Protein AF-A0A1Z9LSR7-F1 (afdb_monomer_lite)

Foldseek 3Di:
DFEQEAPDEDPVRPVFDKDKAFLVQEDEQDDLVVLVVVCVVLVVLVLCVVPNHHYFWEWEWQPAPVNLVVCVVVVGPQDDPSGGPTGIYTLGDSNNSSSCVVVPHGIYIHGYDRDPVVSVVSCVRRDDDSVRRDD

pLDDT: mean 92.66, std 5.63, range [73.25, 98.75]

Structure (mmCIF, N/CA/C/O backbone):
data_AF-A0A1Z9LSR7-F1
#
_entry.id   AF-A0A1Z9LSR7-F1
#
loop_
_atom_site.group_PDB
_atom_site.id
_atom_site.type_symbol
_atom_site.label_atom_id
_atom_site.label_alt_id
_atom_site.label_comp_id
_atom_site.label_asym_id
_atom_site.label_entity_id
_atom_site.label_seq_id
_atom_site.pdbx_PDB_ins_code
_atom_site.Cartn_x
_atom_site.Cartn_y
_atom_site.Cartn_z
_atom_site.occupancy
_atom_site.B_iso_or_equiv
_atom_site.auth_seq_id
_atom_site.auth_comp_id
_atom_site.auth_asym_id
_atom_site.auth_atom_id
_atom_site.pdbx_PDB_model_nu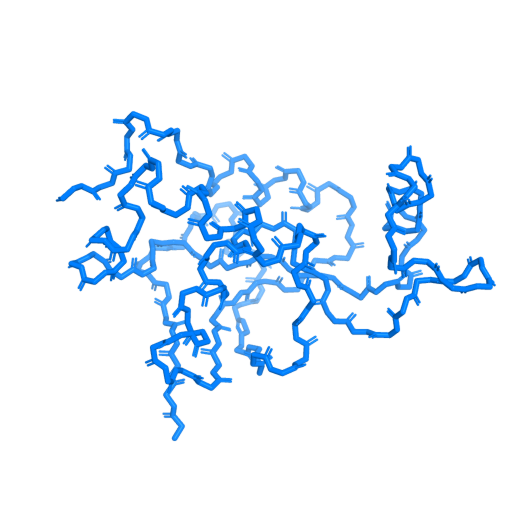m
ATOM 1 N N . MET A 1 1 ? -3.250 -20.072 -2.463 1.00 85.06 1 MET A N 1
ATOM 2 C CA . MET A 1 1 ? -2.874 -18.748 -1.922 1.00 85.06 1 MET A CA 1
ATOM 3 C C . MET A 1 1 ? -1.914 -18.086 -2.899 1.00 85.06 1 MET A C 1
ATOM 5 O O . MET A 1 1 ? -0.895 -18.687 -3.210 1.00 85.06 1 MET A O 1
ATOM 9 N N . LYS A 1 2 ? -2.254 -16.904 -3.426 1.00 96.81 2 LYS A N 1
ATOM 10 C CA . LYS A 1 2 ? -1.406 -16.142 -4.361 1.00 96.81 2 LYS A CA 1
ATOM 11 C C . LYS A 1 2 ? -0.949 -14.860 -3.661 1.00 96.81 2 LYS A C 1
ATOM 13 O O . LYS A 1 2 ? -1.801 -14.085 -3.221 1.00 96.81 2 LYS A O 1
ATOM 18 N N . ILE A 1 3 ? 0.361 -14.670 -3.511 1.00 97.88 3 ILE A N 1
ATOM 19 C CA . ILE A 1 3 ? 0.960 -13.570 -2.737 1.00 97.88 3 ILE A CA 1
ATOM 20 C C . ILE A 1 3 ? 1.722 -12.648 -3.689 1.00 97.88 3 ILE A C 1
ATOM 22 O O . ILE A 1 3 ? 2.477 -13.128 -4.534 1.00 97.88 3 ILE A O 1
ATOM 26 N N . LEU A 1 4 ? 1.514 -11.336 -3.574 1.00 98.12 4 LEU A N 1
ATOM 27 C CA . LEU A 1 4 ? 2.325 -10.343 -4.273 1.00 98.12 4 LEU A CA 1
ATOM 28 C C . LEU A 1 4 ? 3.542 -9.999 -3.405 1.00 98.12 4 LEU A C 1
ATOM 30 O O . LEU A 1 4 ? 3.396 -9.363 -2.362 1.00 98.12 4 LEU A O 1
ATOM 34 N N . ILE A 1 5 ? 4.720 -10.442 -3.843 1.00 98.06 5 ILE A N 1
ATOM 35 C CA . ILE A 1 5 ? 6.008 -10.320 -3.140 1.00 98.06 5 ILE A CA 1
ATOM 36 C C . ILE A 1 5 ? 6.786 -9.124 -3.697 1.00 98.06 5 ILE A C 1
ATOM 38 O O . ILE A 1 5 ? 6.677 -8.822 -4.889 1.00 98.06 5 ILE A O 1
ATOM 42 N N . ALA A 1 6 ? 7.517 -8.414 -2.836 1.00 97.38 6 ALA A N 1
ATOM 43 C CA . ALA A 1 6 ? 8.380 -7.319 -3.264 1.00 97.38 6 ALA A CA 1
ATOM 44 C C . ALA A 1 6 ? 9.701 -7.837 -3.852 1.00 97.38 6 ALA A C 1
ATOM 46 O O . ALA A 1 6 ? 10.284 -8.790 -3.350 1.00 97.38 6 ALA A O 1
ATOM 47 N N . ASN A 1 7 ? 10.225 -7.162 -4.871 1.00 96.81 7 ASN A N 1
ATOM 48 C CA . ASN A 1 7 ? 11.519 -7.517 -5.459 1.00 96.81 7 ASN A CA 1
ATOM 49 C C . ASN A 1 7 ? 12.708 -6.924 -4.689 1.00 96.81 7 ASN A C 1
ATOM 51 O O . ASN A 1 7 ? 13.813 -7.456 -4.752 1.00 96.81 7 ASN A O 1
ATOM 55 N N . GLU A 1 8 ? 12.508 -5.799 -4.001 1.00 96.06 8 GLU A N 1
ATOM 56 C CA . GLU A 1 8 ? 13.553 -5.062 -3.296 1.00 96.06 8 GLU A CA 1
ATOM 57 C C . GLU A 1 8 ? 13.098 -4.635 -1.895 1.00 96.06 8 GLU A C 1
ATOM 59 O O . GLU A 1 8 ? 11.966 -4.192 -1.687 1.00 96.06 8 GLU A O 1
ATOM 64 N N . TYR A 1 9 ? 14.033 -4.677 -0.944 1.00 96.31 9 TYR A N 1
ATOM 65 C CA . TYR A 1 9 ? 13.827 -4.281 0.451 1.00 96.31 9 TYR A CA 1
ATOM 66 C C . TYR A 1 9 ? 14.914 -3.269 0.841 1.00 96.31 9 TYR A C 1
ATOM 68 O O . TYR A 1 9 ? 16.054 -3.675 1.085 1.00 96.31 9 TYR A O 1
ATOM 76 N N . PRO A 1 10 ? 14.603 -1.957 0.873 1.00 94.00 10 PRO A N 1
ATOM 77 C CA . PRO A 1 10 ? 15.588 -0.929 1.197 1.00 94.00 10 PRO A CA 1
ATOM 78 C C . PRO A 1 10 ? 16.262 -1.191 2.549 1.00 94.00 10 PRO A C 1
ATOM 80 O O . PRO A 1 10 ? 15.575 -1.490 3.525 1.00 94.00 10 PRO A O 1
ATOM 83 N N . ASP A 1 11 ? 17.587 -1.031 2.631 1.00 93.12 11 ASP A N 1
ATOM 84 C CA . ASP A 1 11 ? 18.371 -1.388 3.828 1.00 93.12 11 ASP A CA 1
ATOM 85 C C . ASP A 1 11 ? 17.861 -0.721 5.110 1.00 93.12 11 ASP A C 1
ATOM 87 O O . ASP A 1 11 ? 17.724 -1.370 6.144 1.00 93.12 11 ASP A O 1
ATOM 91 N N . LEU A 1 12 ? 17.487 0.557 5.025 1.00 92.19 12 LEU A N 1
ATOM 92 C CA . LEU A 1 12 ? 16.946 1.325 6.152 1.00 92.19 12 LEU A CA 1
ATOM 93 C C . LEU A 1 12 ? 15.590 0.803 6.652 1.00 92.19 12 LEU A C 1
ATOM 95 O O . LEU A 1 12 ? 15.198 1.089 7.781 1.00 92.19 12 LEU A O 1
ATOM 99 N N . LEU A 1 13 ? 14.882 0.024 5.830 1.00 93.25 13 LEU A N 1
ATOM 100 C CA . LEU A 1 13 ? 13.610 -0.603 6.179 1.00 93.25 13 LEU A CA 1
ATOM 101 C C . LEU A 1 13 ? 13.774 -2.047 6.671 1.00 93.25 13 LEU A C 1
ATOM 103 O O . LEU A 1 13 ? 12.803 -2.624 7.149 1.00 93.25 13 LEU A O 1
ATOM 107 N N . LYS A 1 14 ? 14.983 -2.627 6.644 1.00 90.38 14 LYS A N 1
ATOM 108 C CA . LYS A 1 14 ? 15.233 -3.992 7.152 1.00 90.38 14 LYS A CA 1
ATOM 109 C C . LYS A 1 14 ? 15.002 -4.140 8.657 1.00 90.38 14 LYS A C 1
ATOM 111 O O . LYS A 1 14 ? 14.880 -5.257 9.146 1.00 90.38 14 LYS A O 1
ATOM 116 N N . LYS A 1 15 ? 14.919 -3.026 9.390 1.00 91.25 15 LYS A N 1
ATOM 117 C CA . LYS A 1 15 ? 14.522 -3.021 10.804 1.00 91.25 15 LYS A CA 1
ATOM 118 C C . LYS A 1 15 ? 13.048 -3.385 11.022 1.00 91.25 15 LYS A C 1
ATOM 120 O O . LYS A 1 15 ? 12.683 -3.756 12.132 1.00 91.25 15 LYS A O 1
ATOM 125 N N . TYR A 1 16 ? 12.204 -3.253 9.996 1.00 92.69 16 TYR A N 1
ATOM 126 C CA . TYR A 1 16 ? 10.814 -3.692 10.050 1.00 92.69 16 TYR A CA 1
ATOM 127 C C . TYR A 1 16 ? 10.722 -5.145 9.603 1.00 92.69 16 TYR A C 1
ATOM 129 O O . TYR A 1 16 ? 11.340 -5.554 8.617 1.00 92.69 16 TYR A O 1
ATOM 137 N N . LYS A 1 17 ? 9.897 -5.918 10.303 1.00 94.81 17 LYS A N 1
ATOM 138 C CA . LYS A 1 17 ? 9.552 -7.268 9.875 1.00 94.81 17 LYS A CA 1
ATOM 139 C C . LYS A 1 17 ? 8.716 -7.188 8.594 1.00 94.81 17 LYS A C 1
ATOM 141 O O . LYS A 1 17 ? 7.754 -6.426 8.532 1.00 94.81 17 LYS A O 1
ATOM 146 N N . VAL A 1 18 ? 9.092 -7.970 7.582 1.00 97.25 18 VAL A N 1
ATOM 147 C CA . VAL A 1 18 ? 8.254 -8.176 6.394 1.00 97.25 18 VAL A CA 1
ATOM 148 C C . VAL A 1 18 ? 7.144 -9.150 6.767 1.00 97.25 18 VAL A C 1
ATOM 150 O O . VAL A 1 18 ? 7.407 -10.236 7.284 1.00 97.25 18 VAL A O 1
ATOM 153 N N . GLU A 1 19 ? 5.907 -8.751 6.506 1.00 97.88 19 GLU A N 1
ATOM 154 C CA . GLU A 1 19 ? 4.708 -9.530 6.798 1.00 97.88 19 GLU A CA 1
ATOM 155 C C . GLU A 1 19 ? 3.836 -9.660 5.548 1.00 97.88 19 GLU A C 1
ATOM 157 O O . GLU A 1 19 ? 3.928 -8.855 4.617 1.00 97.88 19 GLU A O 1
ATOM 162 N N . GLN A 1 20 ? 2.990 -10.689 5.522 1.00 98.19 20 GLN A N 1
ATOM 163 C CA . GLN A 1 20 ? 2.028 -10.928 4.451 1.00 98.19 20 GLN A CA 1
ATOM 164 C C . GLN A 1 20 ? 0.640 -10.557 4.957 1.00 98.19 20 GLN A C 1
ATOM 166 O O . GLN A 1 20 ? 0.128 -11.181 5.883 1.00 98.19 20 GLN A O 1
ATOM 171 N N . PHE A 1 21 ? 0.032 -9.552 4.339 1.00 98.31 21 PHE A N 1
ATOM 172 C CA . PHE A 1 21 ? -1.298 -9.076 4.707 1.00 98.31 21 PHE A CA 1
ATOM 173 C C . PHE A 1 21 ? -2.337 -9.635 3.747 1.00 98.31 21 PHE A C 1
ATOM 175 O O . PHE A 1 21 ? -2.140 -9.568 2.529 1.00 98.31 21 PHE A O 1
ATOM 182 N N . ALA A 1 22 ? -3.443 -10.157 4.280 1.00 98.06 22 ALA A N 1
ATOM 183 C CA . ALA A 1 22 ? -4.598 -10.518 3.470 1.00 98.06 22 ALA A CA 1
ATOM 184 C C . ALA A 1 22 ? -5.172 -9.254 2.822 1.00 98.06 22 ALA A C 1
ATOM 186 O O . ALA A 1 22 ? -5.331 -8.222 3.473 1.00 98.06 22 ALA A O 1
ATOM 187 N N . LEU A 1 23 ? -5.470 -9.312 1.523 1.00 97.75 23 LEU A N 1
ATOM 188 C CA . LEU A 1 23 ? -5.963 -8.140 0.796 1.00 97.75 23 LEU A CA 1
ATOM 189 C C . LEU A 1 23 ? -7.330 -7.663 1.298 1.00 97.75 23 LEU A C 1
ATOM 191 O O . LEU A 1 23 ? -7.633 -6.481 1.124 1.00 97.75 23 LEU A O 1
ATOM 195 N N . ASP A 1 24 ? -8.119 -8.544 1.909 1.00 96.25 24 ASP A N 1
ATOM 196 C CA . ASP A 1 24 ? -9.446 -8.234 2.453 1.00 96.25 24 ASP A CA 1
ATOM 197 C C . ASP A 1 24 ? -9.370 -7.401 3.743 1.00 96.25 24 ASP A C 1
ATOM 199 O O . ASP A 1 24 ? -10.261 -6.596 4.003 1.00 96.25 24 ASP A O 1
ATOM 203 N N . ASP A 1 25 ? -8.261 -7.490 4.484 1.00 96.31 25 ASP A N 1
ATOM 204 C CA . ASP A 1 25 ? -8.034 -6.704 5.707 1.00 96.31 25 ASP A CA 1
ATOM 205 C C . ASP A 1 25 ? -7.518 -5.285 5.412 1.00 96.31 25 ASP A C 1
ATOM 207 O O . ASP A 1 25 ? -7.495 -4.411 6.288 1.00 96.31 25 ASP A O 1
ATOM 211 N N . LEU A 1 26 ? -7.066 -5.040 4.176 1.00 97.31 26 LEU A N 1
ATOM 212 C CA . LEU A 1 26 ? -6.447 -3.780 3.780 1.00 97.31 26 LEU A CA 1
ATOM 213 C C . LEU A 1 26 ? -7.482 -2.725 3.385 1.00 97.31 26 LEU A C 1
ATOM 215 O O . LEU A 1 26 ? -8.364 -2.942 2.558 1.00 97.31 26 LEU A O 1
ATOM 219 N N . ILE A 1 27 ? -7.293 -1.501 3.858 1.00 95.12 27 ILE A N 1
ATOM 220 C CA . ILE A 1 27 ? -8.103 -0.348 3.477 1.00 95.12 27 ILE A CA 1
ATOM 221 C C . ILE A 1 27 ? -7.229 0.627 2.694 1.00 95.12 27 ILE A C 1
ATOM 223 O O . ILE A 1 27 ? -6.324 1.276 3.233 1.00 95.12 27 ILE A O 1
ATOM 227 N N . CYS A 1 28 ? -7.515 0.752 1.395 1.00 95.19 28 CYS A N 1
ATOM 228 C CA . CYS A 1 28 ? -6.935 1.814 0.584 1.00 95.19 28 CYS A CA 1
ATOM 229 C C . CYS A 1 28 ? -7.518 3.162 1.013 1.00 95.19 28 CYS A C 1
ATOM 231 O O . CYS A 1 28 ? -8.725 3.325 1.175 1.00 95.19 28 CYS A O 1
ATOM 233 N N . ILE A 1 29 ? -6.641 4.145 1.208 1.00 92.62 29 ILE A N 1
ATOM 234 C CA . ILE A 1 29 ? -7.060 5.475 1.659 1.00 92.62 29 ILE A CA 1
ATOM 235 C C . ILE A 1 29 ? -7.772 6.248 0.536 1.00 92.62 29 ILE A C 1
ATOM 237 O O . ILE A 1 29 ? -8.825 6.828 0.814 1.00 92.62 29 ILE A O 1
ATOM 241 N N . PRO A 1 30 ? -7.233 6.311 -0.701 1.00 92.81 30 PRO A N 1
ATOM 242 C CA . PRO A 1 30 ? -7.944 6.897 -1.833 1.00 92.81 30 PRO A CA 1
ATOM 243 C C . PRO A 1 30 ? -9.081 5.981 -2.315 1.00 92.81 30 PRO A C 1
ATOM 245 O O . PRO A 1 30 ? -8.958 4.766 -2.170 1.00 92.81 30 PRO A O 1
ATOM 248 N N . PRO A 1 31 ? -10.135 6.541 -2.934 1.00 92.44 31 PRO A N 1
ATOM 249 C CA . PRO A 1 31 ? -11.189 5.747 -3.558 1.00 92.44 31 PRO A CA 1
ATOM 250 C C . PRO A 1 31 ? -10.674 5.004 -4.799 1.00 92.44 31 PRO A C 1
ATOM 252 O O . PRO A 1 31 ? -9.738 5.463 -5.465 1.00 92.44 31 PRO A O 1
ATOM 255 N N . ASP A 1 32 ? -11.323 3.890 -5.131 1.00 93.56 32 ASP A N 1
ATOM 256 C CA . ASP A 1 32 ? -10.923 3.008 -6.234 1.00 93.56 32 ASP A CA 1
ATOM 257 C C . ASP A 1 32 ? -10.934 3.716 -7.592 1.00 93.56 32 ASP A C 1
ATOM 259 O O . ASP A 1 32 ? -9.974 3.582 -8.344 1.00 93.56 32 ASP A O 1
ATOM 263 N N . GLU A 1 33 ? -11.925 4.570 -7.865 1.00 95.25 33 GLU A N 1
ATOM 264 C CA . GLU A 1 33 ? -11.980 5.380 -9.095 1.00 95.25 33 GLU A CA 1
ATOM 265 C C . GLU A 1 33 ? -10.732 6.261 -9.265 1.00 95.25 33 GLU A C 1
ATOM 267 O O . GLU A 1 33 ? -10.173 6.406 -10.357 1.00 95.25 33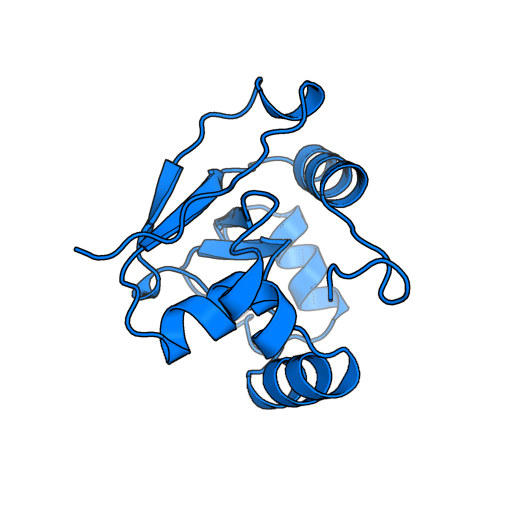 GLU A O 1
ATOM 272 N N . TRP A 1 34 ? -10.246 6.842 -8.161 1.00 95.38 34 TRP A N 1
ATOM 273 C CA . TRP A 1 34 ? -9.023 7.637 -8.183 1.00 95.38 34 TRP A CA 1
ATOM 274 C C . TRP A 1 34 ? -7.802 6.751 -8.428 1.00 95.38 34 TRP A C 1
ATOM 276 O O . TRP A 1 34 ? -6.895 7.145 -9.162 1.00 95.38 34 TRP A O 1
ATOM 286 N N . LEU A 1 35 ? -7.758 5.559 -7.829 1.00 96.38 35 LEU A N 1
ATOM 287 C CA . LEU A 1 35 ? -6.667 4.611 -8.043 1.00 96.38 35 LEU A CA 1
ATOM 288 C C . LEU A 1 35 ? -6.623 4.165 -9.500 1.00 96.38 35 LEU A C 1
ATOM 290 O O . LEU A 1 35 ? -5.571 4.307 -10.116 1.00 96.38 35 LEU A O 1
ATOM 294 N N . GLU A 1 36 ? -7.748 3.738 -10.063 1.00 96.44 36 GLU A N 1
ATOM 295 C CA . GLU A 1 36 ? -7.877 3.318 -11.456 1.00 96.44 36 GLU A CA 1
ATOM 296 C C . GLU A 1 36 ? -7.421 4.416 -12.426 1.00 96.44 36 GLU A C 1
ATOM 298 O O . GLU A 1 36 ? -6.558 4.186 -13.278 1.00 96.44 36 GLU A O 1
ATOM 303 N N . LYS A 1 37 ? -7.916 5.650 -12.252 1.00 97.06 37 LYS A N 1
ATOM 304 C CA . LYS A 1 37 ? -7.508 6.787 -13.089 1.00 97.06 37 LYS A CA 1
ATOM 305 C C . LYS A 1 37 ? -5.993 6.988 -13.063 1.00 97.06 37 LYS A C 1
ATOM 307 O O . LYS A 1 37 ? -5.366 7.141 -14.110 1.00 97.06 37 LYS A O 1
ATOM 312 N N . ARG A 1 38 ? -5.385 6.959 -11.872 1.00 94.88 38 ARG A N 1
ATOM 313 C CA . ARG A 1 38 ? -3.933 7.142 -11.713 1.00 94.88 38 ARG A CA 1
ATOM 314 C C . ARG A 1 38 ? -3.138 5.925 -12.182 1.00 94.88 38 ARG A C 1
ATOM 316 O O . ARG A 1 38 ? -1.981 6.087 -12.545 1.00 94.88 38 ARG A O 1
ATOM 323 N N . MET A 1 39 ? -3.703 4.722 -12.147 1.00 95.06 39 MET A N 1
ATOM 324 C CA . MET A 1 39 ? -3.067 3.523 -12.695 1.00 95.06 39 MET A CA 1
ATOM 325 C C . MET A 1 39 ? -2.870 3.670 -14.205 1.00 95.06 39 MET A C 1
ATOM 327 O O . MET A 1 39 ? -1.752 3.484 -14.685 1.00 95.06 39 MET A O 1
ATOM 331 N N . LYS A 1 40 ? -3.925 4.099 -14.912 1.00 94.31 40 LYS A N 1
ATOM 332 C CA . LYS A 1 40 ? -3.914 4.347 -16.360 1.00 94.31 40 LYS A CA 1
ATOM 333 C C . LYS A 1 40 ? -3.013 5.523 -16.740 1.00 94.31 40 LYS A C 1
ATOM 335 O O . LYS A 1 40 ? -2.177 5.384 -17.622 1.00 94.31 40 LYS A O 1
ATOM 340 N N . GLU A 1 41 ? -3.128 6.650 -16.030 1.00 94.81 41 GLU A N 1
ATOM 341 C CA . GLU A 1 41 ? -2.381 7.889 -16.324 1.00 94.81 41 GLU A CA 1
ATOM 342 C C . GLU A 1 41 ? -0.855 7.691 -16.362 1.00 94.81 41 GLU A C 1
ATOM 344 O O . GLU A 1 41 ? -0.179 8.329 -17.163 1.00 94.81 41 GLU A O 1
ATOM 349 N N . PHE A 1 42 ? -0.305 6.800 -15.527 1.00 93.75 42 PHE A N 1
ATOM 350 C CA . PHE A 1 42 ? 1.146 6.571 -15.442 1.00 93.75 42 PHE A CA 1
ATOM 351 C C . PHE A 1 42 ? 1.596 5.165 -15.851 1.00 93.75 42 PHE A C 1
ATOM 353 O O . PHE A 1 42 ? 2.735 4.799 -15.571 1.00 93.75 42 PHE A O 1
ATOM 360 N N . GLY A 1 43 ? 0.727 4.362 -16.474 1.00 92.44 43 GLY A N 1
ATOM 361 C CA . GLY A 1 43 ? 1.094 3.023 -16.954 1.00 92.44 43 GLY A CA 1
ATOM 362 C C . GLY A 1 43 ? 1.509 2.048 -15.844 1.00 92.44 43 GLY A C 1
ATOM 363 O O . GLY A 1 43 ? 2.365 1.189 -16.050 1.00 92.44 43 GLY A O 1
ATOM 364 N N . TYR A 1 44 ? 0.927 2.170 -14.647 1.00 93.75 44 TYR A N 1
ATOM 365 C CA . TYR A 1 44 ? 1.262 1.279 -13.529 1.00 93.75 44 TYR A CA 1
ATOM 366 C C . TYR A 1 44 ? 0.875 -0.176 -13.801 1.00 93.75 44 TYR A C 1
ATOM 368 O O . TYR A 1 44 ? 1.527 -1.076 -13.283 1.00 93.75 44 TYR A O 1
ATOM 376 N N . GLU A 1 45 ? -0.179 -0.418 -14.583 1.00 93.12 45 GLU A N 1
ATOM 377 C CA . GLU A 1 45 ? -0.599 -1.782 -14.915 1.00 93.12 45 GLU A CA 1
ATOM 378 C C . GLU A 1 45 ? 0.487 -2.539 -15.674 1.00 93.12 45 GLU A C 1
ATOM 380 O O . GLU A 1 45 ? 0.827 -3.655 -15.287 1.00 93.12 45 GLU A O 1
ATOM 385 N N . ASP A 1 46 ? 1.054 -1.921 -16.710 1.00 93.69 46 ASP A N 1
ATOM 386 C CA . ASP A 1 46 ? 2.130 -2.515 -17.505 1.00 93.69 46 ASP A CA 1
ATOM 387 C C . ASP A 1 46 ? 3.394 -2.678 -16.664 1.00 93.69 46 ASP A C 1
ATOM 389 O O . ASP A 1 46 ? 4.027 -3.736 -16.687 1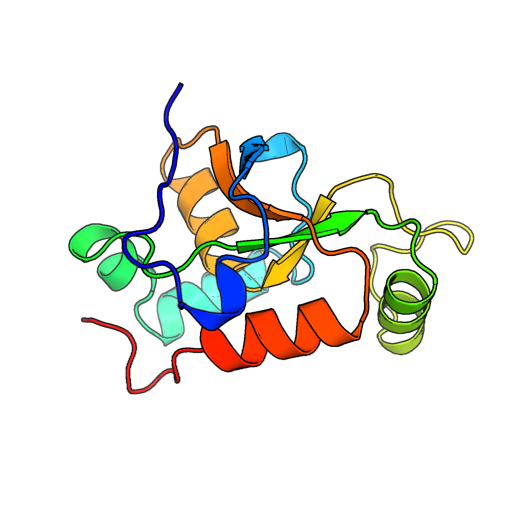.00 93.69 46 ASP A O 1
ATOM 393 N N . SER A 1 47 ? 3.694 -1.674 -15.833 1.00 94.69 47 SER A N 1
ATOM 394 C CA . SER A 1 47 ? 4.799 -1.733 -14.880 1.00 94.69 47 SER A CA 1
ATOM 395 C C . SER A 1 47 ? 4.682 -2.945 -13.956 1.00 94.69 47 SER A C 1
ATOM 397 O O . SER A 1 47 ? 5.612 -3.740 -13.867 1.00 94.69 47 SER A O 1
ATOM 399 N N . PHE A 1 48 ? 3.530 -3.151 -13.313 1.00 95.81 48 PHE A N 1
ATOM 400 C CA . PHE A 1 48 ? 3.339 -4.280 -12.404 1.00 95.81 48 PHE A CA 1
ATOM 401 C C . PHE A 1 48 ? 3.271 -5.625 -13.130 1.00 95.81 48 PHE A C 1
ATOM 403 O O . PHE A 1 48 ? 3.796 -6.607 -12.613 1.00 95.81 48 PHE A O 1
ATOM 410 N N . LYS A 1 49 ? 2.686 -5.691 -14.333 1.00 94.88 49 LYS A N 1
ATOM 411 C CA . LYS A 1 49 ? 2.673 -6.924 -15.140 1.00 94.88 49 LYS A CA 1
ATOM 412 C C . LYS A 1 49 ? 4.085 -7.375 -15.518 1.00 94.88 49 LYS A C 1
ATOM 414 O O . LYS A 1 49 ? 4.364 -8.568 -15.483 1.00 94.88 49 LYS A O 1
ATOM 419 N N . LYS A 1 50 ? 4.960 -6.434 -15.881 1.00 95.25 50 LYS A N 1
ATOM 420 C CA . LYS A 1 50 ? 6.310 -6.722 -16.384 1.00 95.25 50 LYS A CA 1
ATOM 421 C C . LYS A 1 50 ? 7.357 -6.823 -15.279 1.00 95.25 50 LYS A C 1
ATOM 423 O O . LYS A 1 50 ? 8.220 -7.692 -15.330 1.00 95.25 50 LYS A O 1
ATOM 428 N N . HIS A 1 51 ? 7.282 -5.931 -14.296 1.00 94.75 51 HIS A N 1
ATOM 429 C CA . HIS A 1 51 ? 8.302 -5.759 -13.260 1.00 94.75 51 HIS A CA 1
ATOM 430 C C . HIS A 1 51 ? 7.827 -6.180 -11.871 1.00 94.75 51 HIS A C 1
ATOM 432 O O . HIS A 1 51 ? 8.629 -6.196 -10.945 1.00 94.75 51 HIS A O 1
ATOM 438 N N . GLY A 1 52 ? 6.551 -6.519 -11.686 1.00 94.88 52 GLY A N 1
ATOM 439 C CA . GLY A 1 52 ? 6.011 -6.887 -10.380 1.00 94.88 52 GLY A CA 1
ATOM 440 C C . GLY A 1 52 ? 6.004 -5.731 -9.376 1.00 94.88 52 GLY A C 1
ATOM 441 O O . GLY A 1 52 ? 6.000 -4.546 -9.723 1.00 94.88 52 GLY A O 1
ATOM 442 N N . MET A 1 53 ? 5.976 -6.076 -8.090 1.00 95.81 53 MET A N 1
ATOM 443 C CA . MET A 1 53 ? 6.020 -5.105 -7.003 1.00 95.81 53 MET A CA 1
ATOM 444 C C . MET A 1 53 ? 7.472 -4.801 -6.631 1.00 95.81 53 MET A C 1
ATOM 446 O O . MET A 1 53 ? 8.160 -5.643 -6.075 1.00 95.81 53 MET A O 1
ATOM 450 N N . LYS A 1 54 ? 7.940 -3.571 -6.873 1.00 95.75 54 LYS A N 1
ATOM 451 C CA . LYS A 1 54 ? 9.325 -3.211 -6.532 1.00 95.75 54 LYS A CA 1
ATOM 452 C C . LYS A 1 54 ? 9.596 -3.214 -5.024 1.00 95.75 54 LYS A C 1
ATOM 454 O O . LYS A 1 54 ? 10.543 -3.842 -4.583 1.00 95.75 54 LYS A O 1
ATOM 459 N N . TYR A 1 55 ? 8.756 -2.534 -4.247 1.00 96.75 55 TYR A N 1
ATOM 460 C CA . TYR A 1 55 ? 8.920 -2.375 -2.796 1.00 96.75 55 TYR A CA 1
ATOM 461 C C . TYR A 1 55 ? 7.688 -2.893 -2.038 1.00 96.75 55 TYR A C 1
ATOM 463 O O . TYR A 1 55 ? 6.600 -2.864 -2.623 1.00 96.75 55 TYR A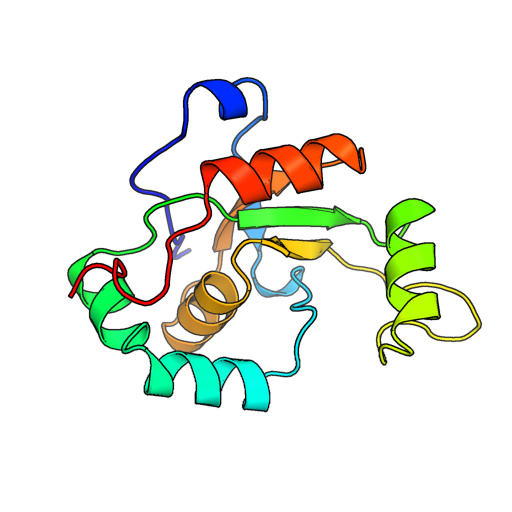 O 1
ATOM 471 N N . PRO A 1 56 ? 7.796 -3.277 -0.752 1.00 97.44 56 PRO A N 1
ATOM 472 C CA . PRO A 1 56 ? 6.647 -3.649 0.081 1.00 97.44 56 PRO A CA 1
ATOM 473 C C . PRO A 1 56 ? 5.718 -2.463 0.376 1.00 97.44 56 PRO A C 1
ATOM 475 O O . PRO A 1 56 ? 6.118 -1.295 0.266 1.00 97.44 56 PRO A O 1
ATOM 478 N N . ILE A 1 57 ? 4.457 -2.736 0.723 1.00 97.94 57 ILE A N 1
ATOM 479 C CA . ILE A 1 57 ? 3.519 -1.701 1.198 1.00 97.94 57 ILE A CA 1
ATOM 480 C C . ILE A 1 57 ? 3.820 -1.307 2.654 1.00 97.94 57 ILE A C 1
ATOM 482 O O . ILE A 1 57 ? 4.588 -1.977 3.338 1.00 97.94 57 ILE A O 1
ATOM 486 N N . SER A 1 58 ? 3.206 -0.232 3.152 1.00 97.69 58 SER A N 1
ATOM 487 C CA . SER A 1 58 ? 3.205 0.056 4.595 1.00 97.69 58 SER A CA 1
ATOM 488 C C . SER A 1 58 ? 1.794 0.263 5.115 1.00 97.69 58 SER A C 1
ATOM 490 O O . SER A 1 58 ? 0.994 0.960 4.476 1.00 97.69 58 SER A O 1
ATOM 492 N N . VAL A 1 59 ? 1.504 -0.354 6.261 1.00 97.56 59 VAL A N 1
ATOM 493 C CA . VAL A 1 59 ? 0.172 -0.396 6.869 1.00 97.56 59 VAL A CA 1
ATOM 494 C C . VAL A 1 59 ? 0.222 -0.092 8.360 1.00 97.56 59 VAL A C 1
ATOM 496 O O . VAL A 1 59 ? 1.221 -0.381 9.007 1.00 97.56 59 VAL A O 1
ATOM 499 N N . SER A 1 60 ? -0.847 0.479 8.903 1.00 96.06 60 SER A N 1
ATOM 500 C CA . SER A 1 60 ? -1.055 0.587 10.352 1.00 96.06 60 SER A CA 1
ATOM 501 C C . SER A 1 60 ? -2.509 0.293 10.693 1.00 96.06 60 SER A C 1
ATOM 503 O O . SER A 1 60 ? -3.383 0.353 9.822 1.00 96.06 60 SER A O 1
ATOM 505 N N . THR A 1 61 ? -2.796 0.048 11.968 1.00 93.50 61 THR A N 1
ATOM 506 C CA . THR A 1 61 ? -4.181 0.056 12.448 1.00 93.50 61 THR A CA 1
ATOM 507 C C . THR A 1 61 ? -4.743 1.484 12.429 1.00 93.50 61 THR A C 1
ATOM 509 O O . THR A 1 61 ? -4.005 2.476 12.364 1.00 93.50 61 THR A O 1
ATOM 512 N N . GLY A 1 62 ? -6.072 1.600 12.473 1.00 87.25 62 GLY A N 1
ATOM 513 C CA . GLY A 1 62 ? -6.768 2.882 12.636 1.00 87.25 62 GLY A CA 1
ATOM 514 C C . GLY A 1 62 ? -6.697 3.471 14.052 1.00 87.25 62 GLY A C 1
ATOM 515 O O . GLY A 1 62 ? -7.208 4.568 14.267 1.00 87.25 62 GLY A O 1
ATOM 516 N N . GLU A 1 63 ? -6.098 2.753 15.005 1.00 87.06 63 GLU A N 1
ATOM 517 C CA . GLU A 1 63 ? -6.136 3.067 16.441 1.00 87.06 63 GLU A CA 1
ATOM 518 C C . GLU A 1 63 ? -5.140 4.155 16.847 1.00 87.06 63 GLU A C 1
ATOM 520 O O . GLU A 1 63 ? -5.321 4.804 17.872 1.00 87.06 63 GLU A O 1
ATOM 525 N N . HIS A 1 64 ? -4.102 4.388 16.043 1.00 89.25 64 HIS A N 1
ATOM 526 C CA . HIS A 1 64 ? -3.097 5.392 16.364 1.00 89.25 64 HIS A CA 1
ATOM 527 C C . HIS A 1 64 ? -3.638 6.821 16.191 1.00 89.25 64 HIS A C 1
ATOM 529 O O . HIS A 1 64 ? -4.207 7.173 15.152 1.00 89.25 64 HIS A O 1
ATOM 535 N N . ASP A 1 65 ? -3.353 7.700 17.154 1.00 88.75 65 ASP A N 1
ATOM 536 C CA . ASP A 1 65 ? -3.810 9.098 17.136 1.00 88.75 65 ASP A CA 1
ATOM 537 C C . ASP A 1 65 ? -3.392 9.851 15.865 1.00 88.75 65 ASP A C 1
ATOM 539 O O . ASP A 1 65 ? -4.178 10.599 15.276 1.00 88.75 65 ASP A O 1
ATOM 543 N N . TRP A 1 66 ? -2.171 9.609 15.373 1.00 89.62 66 TRP A N 1
ATOM 544 C CA . TRP A 1 66 ? -1.661 10.243 14.154 1.00 89.62 66 TRP A CA 1
ATOM 545 C C . TRP A 1 66 ? -2.421 9.804 12.889 1.00 89.62 66 TRP A C 1
ATOM 547 O O . TRP A 1 66 ? -2.456 10.527 11.882 1.00 89.62 66 TRP A O 1
ATOM 557 N N . VAL A 1 67 ? -3.037 8.619 12.923 1.00 89.50 67 VAL A N 1
ATOM 558 C CA . VAL A 1 67 ? -3.891 8.094 11.857 1.00 89.50 67 VAL A CA 1
ATOM 559 C C . VAL A 1 67 ? -5.238 8.808 11.906 1.00 89.50 67 VAL A C 1
ATOM 561 O O . VAL A 1 67 ? -5.650 9.393 10.899 1.00 89.50 67 VAL A O 1
ATOM 564 N N . LEU A 1 68 ? -5.869 8.869 13.082 1.00 86.88 68 LEU A N 1
ATOM 565 C CA . LEU A 1 68 ? -7.124 9.592 13.294 1.00 86.88 68 LEU A CA 1
ATOM 566 C C . LEU A 1 68 ? -7.007 11.081 12.924 1.00 86.88 68 LEU A C 1
ATOM 568 O O . LEU A 1 68 ? -7.860 11.599 12.200 1.00 86.88 68 LEU A O 1
ATOM 572 N N . GLU A 1 69 ? -5.933 11.759 13.347 1.00 87.62 69 GLU A N 1
ATOM 573 C CA . GLU A 1 69 ? -5.661 13.167 13.017 1.00 87.62 69 GLU A CA 1
ATOM 574 C C . GLU A 1 69 ? -5.636 13.376 11.495 1.00 87.62 69 GLU A C 1
ATOM 576 O O . GLU A 1 69 ? -6.270 14.292 10.963 1.00 87.62 69 GLU A O 1
ATOM 581 N N . ARG A 1 70 ? -4.954 12.485 10.761 1.00 86.19 70 ARG A N 1
ATOM 582 C CA . ARG A 1 70 ? -4.884 12.540 9.296 1.00 86.19 70 ARG A CA 1
ATOM 583 C C . ARG A 1 70 ? -6.267 12.420 8.661 1.00 86.19 70 ARG A C 1
ATOM 585 O O . ARG A 1 70 ? -6.545 13.155 7.710 1.00 86.19 70 ARG A O 1
ATOM 592 N N . PHE A 1 71 ? -7.083 11.472 9.118 1.00 86.00 71 PHE A N 1
ATOM 593 C CA . PHE A 1 71 ? -8.404 11.229 8.541 1.00 86.00 71 PHE A CA 1
ATOM 594 C C . PHE A 1 71 ? -9.370 12.382 8.831 1.00 86.00 71 PHE A C 1
ATOM 596 O O . PHE A 1 71 ? -10.027 12.850 7.898 1.00 86.00 71 PHE A O 1
ATOM 603 N N . LYS A 1 72 ? -9.362 12.920 10.060 1.00 83.56 72 LYS A N 1
ATOM 604 C CA . LYS A 1 72 ? -10.143 14.109 10.444 1.00 83.56 72 LYS A CA 1
ATOM 605 C C . LYS A 1 72 ? -9.765 15.335 9.612 1.00 83.56 72 LYS A C 1
ATOM 607 O O . LYS A 1 72 ? -10.628 15.956 9.002 1.00 83.56 72 LYS A O 1
ATOM 612 N N . ARG A 1 73 ? -8.468 15.648 9.502 1.00 81.81 73 ARG A N 1
ATOM 613 C CA . ARG A 1 73 ? -7.978 16.825 8.754 1.00 81.81 73 ARG A CA 1
ATOM 614 C C . ARG A 1 73 ? -8.326 16.806 7.271 1.00 81.81 73 ARG A C 1
ATOM 616 O O . ARG A 1 73 ? -8.406 17.859 6.650 1.00 81.81 73 ARG A O 1
ATOM 623 N N . LYS A 1 74 ? -8.466 15.618 6.687 1.00 76.56 74 LYS A N 1
ATOM 624 C CA . LYS A 1 74 ? -8.768 15.446 5.263 1.00 76.56 74 LYS A CA 1
ATOM 625 C C . LYS A 1 74 ? -10.245 15.166 4.983 1.00 76.56 74 LYS A C 1
ATOM 627 O O . LYS A 1 74 ? -10.565 14.900 3.829 1.00 76.56 74 LYS A O 1
ATOM 632 N N . ASN A 1 75 ? -11.099 15.204 6.010 1.00 76.25 75 ASN A N 1
ATOM 633 C CA . ASN A 1 75 ? -12.517 14.851 5.937 1.00 76.25 75 ASN A CA 1
ATOM 634 C C . ASN A 1 75 ? -12.761 13.549 5.153 1.00 76.25 75 ASN A C 1
ATOM 636 O O . ASN A 1 75 ? -13.578 13.479 4.237 1.00 76.25 75 ASN A O 1
ATOM 640 N N . LEU A 1 76 ? -11.944 12.534 5.439 1.00 78.19 76 LEU A N 1
ATOM 641 C CA . LEU A 1 76 ? -11.976 11.278 4.701 1.00 78.19 76 LEU A CA 1
ATOM 642 C C . LEU A 1 76 ? -13.123 10.386 5.206 1.00 78.19 76 LEU A C 1
ATOM 644 O O . LEU A 1 76 ? -13.332 10.312 6.417 1.00 78.19 76 LEU A O 1
ATOM 648 N N . PRO A 1 77 ? -13.782 9.606 4.324 1.00 73.25 77 PRO A N 1
ATOM 649 C CA . PRO A 1 77 ? -14.971 8.793 4.646 1.00 73.25 77 PRO A CA 1
ATOM 650 C C . PRO A 1 77 ? -14.676 7.557 5.521 1.00 73.25 77 PRO A C 1
ATOM 652 O O . PRO A 1 77 ? -15.493 6.644 5.663 1.00 73.25 77 PRO A O 1
ATOM 655 N N . HIS A 1 78 ? -13.469 7.498 6.077 1.00 83.38 78 HIS A N 1
ATOM 656 C CA . HIS A 1 78 ? -12.969 6.418 6.920 1.00 83.38 78 HIS A CA 1
ATOM 657 C C . HIS A 1 78 ? -13.190 6.696 8.408 1.00 83.38 78 HIS A C 1
ATOM 659 O O . HIS A 1 78 ? -12.876 5.835 9.222 1.00 83.38 78 HIS A O 1
ATOM 665 N N . VAL A 1 79 ? -13.724 7.873 8.757 1.00 80.38 79 VAL A N 1
ATOM 666 C CA . VAL A 1 79 ? -14.141 8.221 10.120 1.00 80.38 79 VAL A CA 1
ATOM 667 C C . VAL A 1 79 ? -15.655 8.070 10.233 1.00 80.38 79 VAL A C 1
ATOM 669 O O . VAL A 1 79 ? -16.390 8.698 9.476 1.00 80.38 79 VAL A O 1
ATOM 672 N N . VAL A 1 80 ? -16.112 7.259 11.182 1.00 77.94 80 VAL A N 1
ATOM 673 C CA . VAL A 1 80 ? -17.523 7.089 11.553 1.00 77.94 80 VAL A CA 1
ATOM 674 C C . VAL A 1 80 ? -17.622 7.316 13.057 1.00 77.94 80 VAL A C 1
ATOM 676 O O . VAL A 1 80 ? -16.812 6.781 13.811 1.00 77.94 80 VAL A O 1
ATOM 679 N N . ASP A 1 81 ? -18.539 8.179 13.491 1.00 80.94 81 ASP A N 1
ATOM 680 C CA . ASP A 1 81 ? -18.749 8.518 14.909 1.00 80.94 81 ASP A CA 1
ATOM 681 C C . ASP A 1 81 ? -17.463 8.924 15.654 1.00 80.94 81 ASP A C 1
ATOM 683 O O . ASP A 1 81 ? -17.209 8.557 16.800 1.00 80.94 81 ASP A O 1
ATOM 687 N N . GLY A 1 82 ? -16.595 9.675 14.968 1.00 75.38 82 GLY A N 1
ATOM 688 C CA . GLY A 1 82 ? -15.333 10.166 15.524 1.00 75.38 82 GLY A CA 1
ATOM 689 C C . GLY A 1 82 ? -14.221 9.118 15.648 1.00 75.38 82 GLY A C 1
ATOM 690 O O . GLY A 1 82 ? -13.128 9.481 16.092 1.00 75.38 82 GLY A O 1
ATOM 691 N N . LYS A 1 83 ? -14.458 7.872 15.216 1.00 79.62 83 LYS A N 1
ATOM 692 C CA . LYS A 1 83 ? -13.484 6.772 15.193 1.00 79.62 83 LYS A CA 1
ATOM 693 C C . LYS A 1 83 ? -13.135 6.371 13.765 1.00 79.62 83 LYS A C 1
ATOM 695 O O . LYS A 1 83 ? -13.959 6.461 12.860 1.00 79.62 83 LYS A O 1
ATOM 700 N N . VAL A 1 84 ? -11.899 5.929 13.555 1.00 85.06 84 VAL A N 1
ATOM 701 C CA . VAL A 1 84 ? -11.488 5.336 12.278 1.00 85.06 84 VAL A CA 1
ATOM 702 C C . VAL A 1 84 ? -12.118 3.942 12.161 1.00 85.06 84 VAL A C 1
ATOM 704 O O . VAL A 1 84 ? -12.177 3.219 13.155 1.00 85.06 84 VAL A O 1
ATOM 707 N N . LYS A 1 85 ? -12.611 3.564 10.974 1.00 86.62 85 LYS A N 1
ATOM 708 C CA . LYS A 1 85 ? -13.137 2.209 10.741 1.00 86.62 85 LYS A CA 1
ATOM 709 C C . LYS A 1 85 ? -12.060 1.160 11.090 1.00 86.62 85 LYS A C 1
ATOM 711 O O . LYS A 1 85 ? -10.884 1.387 10.816 1.00 86.62 85 LYS A O 1
ATOM 716 N N . PRO A 1 86 ? -12.424 0.014 11.684 1.00 87.50 86 PRO A N 1
ATOM 717 C 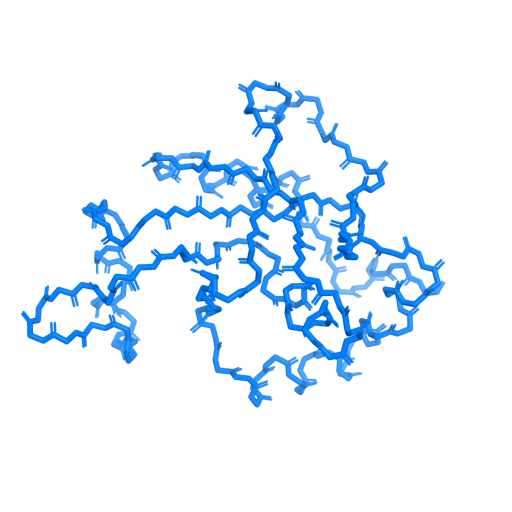CA . PRO A 1 86 ? -11.465 -1.061 11.913 1.00 87.50 86 PRO A CA 1
ATOM 718 C C . PRO A 1 86 ? -10.858 -1.559 10.596 1.00 87.50 86 PRO A C 1
ATOM 720 O O . PRO A 1 86 ? -11.568 -1.681 9.599 1.00 87.50 86 PRO A O 1
ATOM 723 N N . GLY A 1 87 ? -9.556 -1.849 10.601 1.00 90.62 87 GLY A N 1
ATOM 724 C CA . GLY A 1 87 ? -8.831 -2.403 9.457 1.00 90.62 87 GLY A CA 1
ATOM 725 C C . GLY A 1 87 ? -7.387 -1.910 9.361 1.00 90.62 87 GLY A C 1
ATOM 726 O O . GLY A 1 87 ? -6.933 -1.090 10.167 1.00 90.62 87 GLY A O 1
ATOM 727 N N . LEU A 1 88 ? -6.666 -2.422 8.360 1.00 96.06 88 LEU A N 1
ATOM 728 C CA . LEU A 1 88 ? -5.266 -2.088 8.106 1.00 96.06 88 LEU A CA 1
ATOM 729 C C . LEU A 1 88 ? -5.149 -1.039 7.003 1.00 96.06 88 LEU A C 1
ATOM 731 O O . LEU A 1 88 ? -5.352 -1.306 5.820 1.00 96.06 88 LEU A O 1
ATOM 735 N N . TYR A 1 89 ? -4.794 0.183 7.375 1.00 95.62 89 TYR A N 1
ATOM 736 C CA . TYR A 1 89 ? -4.766 1.312 6.456 1.00 95.62 89 TYR A CA 1
ATOM 737 C C . TYR A 1 89 ? -3.482 1.375 5.652 1.00 95.62 89 TYR A C 1
ATOM 739 O O . TYR A 1 89 ? -2.389 1.415 6.202 1.00 95.62 89 TYR A O 1
ATOM 747 N N . VAL A 1 90 ? -3.602 1.484 4.330 1.00 96.75 90 VAL A N 1
ATOM 748 C CA . VAL A 1 90 ? -2.446 1.503 3.430 1.00 96.75 90 VAL A CA 1
ATOM 749 C C . VAL A 1 90 ? -1.868 2.918 3.323 1.00 96.75 90 VAL A C 1
ATOM 751 O O . VAL A 1 90 ? -2.401 3.812 2.649 1.00 96.75 90 VAL A O 1
ATOM 754 N N . HIS A 1 91 ? -0.720 3.141 3.960 1.00 94.56 91 HIS A N 1
ATOM 755 C CA . HIS A 1 91 ? -0.028 4.431 3.971 1.00 94.56 91 HIS A CA 1
ATOM 756 C C . HIS A 1 91 ? 0.823 4.653 2.725 1.00 94.56 91 HIS A C 1
ATOM 758 O O . HIS A 1 91 ? 0.851 5.772 2.196 1.00 94.56 91 HIS A O 1
ATOM 764 N N . SER A 1 92 ? 1.461 3.596 2.227 1.00 94.38 92 SER A N 1
ATOM 765 C CA . SER A 1 92 ? 2.205 3.582 0.970 1.00 94.38 92 SER A CA 1
ATOM 766 C C . SER A 1 92 ? 1.839 2.338 0.160 1.00 94.38 92 SER A C 1
ATOM 768 O O . SER A 1 92 ? 1.577 1.278 0.715 1.00 94.38 92 SER A O 1
ATOM 770 N N . GLY A 1 93 ? 1.778 2.472 -1.169 1.00 95.50 93 GLY A N 1
ATOM 771 C CA . GLY A 1 93 ? 1.503 1.328 -2.045 1.00 95.50 93 GLY A CA 1
ATOM 772 C C . GLY A 1 93 ? 0.034 1.023 -2.343 1.00 95.50 93 GLY A C 1
ATOM 773 O O . GLY A 1 93 ? -0.244 -0.045 -2.866 1.00 95.50 93 GLY A O 1
ATOM 774 N N . ASN A 1 94 ? -0.892 1.966 -2.133 1.00 96.94 94 ASN A N 1
ATOM 775 C CA . ASN A 1 94 ? -2.321 1.799 -2.475 1.00 96.94 94 ASN A CA 1
ATOM 776 C C . ASN A 1 94 ? -2.556 1.242 -3.900 1.00 96.94 94 ASN A C 1
ATOM 778 O O . ASN A 1 94 ? -3.388 0.369 -4.100 1.00 96.94 94 ASN A O 1
ATOM 782 N N . LYS A 1 95 ? -1.768 1.684 -4.890 1.00 96.31 95 LYS A N 1
ATOM 783 C CA . LYS A 1 95 ? -1.837 1.173 -6.273 1.00 96.31 95 LYS A CA 1
ATOM 784 C C . LYS A 1 95 ? -1.446 -0.303 -6.414 1.00 96.31 95 LYS A C 1
ATOM 786 O O . LYS A 1 95 ? -2.016 -0.999 -7.242 1.00 96.31 95 LYS A O 1
ATOM 791 N N . ARG A 1 96 ? -0.492 -0.775 -5.602 1.00 97.19 96 ARG A N 1
ATOM 792 C CA . ARG A 1 96 ? -0.058 -2.181 -5.572 1.00 97.19 96 ARG A CA 1
ATOM 793 C C . ARG A 1 96 ? -1.156 -3.062 -4.983 1.00 97.19 96 ARG A C 1
ATOM 795 O O . ARG A 1 96 ? -1.450 -4.102 -5.551 1.00 97.19 96 ARG A O 1
ATOM 802 N N . VAL A 1 97 ? -1.813 -2.598 -3.917 1.00 98.06 97 VAL A N 1
ATOM 803 C CA . VAL A 1 97 ? -2.985 -3.270 -3.324 1.00 98.06 97 VAL A CA 1
ATOM 804 C C . VAL A 1 97 ? -4.135 -3.341 -4.326 1.00 98.06 97 VAL A C 1
ATOM 806 O O . VAL A 1 97 ? -4.672 -4.420 -4.559 1.00 98.06 97 VAL A O 1
ATOM 809 N N . TYR A 1 98 ? -4.468 -2.216 -4.967 1.00 98.00 98 TYR A N 1
ATOM 810 C CA . TYR A 1 98 ? -5.499 -2.171 -6.004 1.00 98.00 98 TYR A CA 1
ATOM 811 C C . TYR A 1 98 ? -5.201 -3.164 -7.135 1.00 98.00 98 TYR A C 1
ATOM 813 O O . TYR A 1 98 ? -6.028 -4.018 -7.438 1.00 98.00 98 TYR A O 1
ATOM 821 N N . TRP A 1 99 ? -3.992 -3.128 -7.702 1.00 97.62 99 TRP A N 1
ATOM 822 C CA . TRP A 1 99 ? -3.601 -4.050 -8.768 1.00 97.62 99 TRP A CA 1
ATOM 823 C C . TRP A 1 99 ? -3.613 -5.519 -8.321 1.00 97.62 99 TRP A C 1
ATOM 825 O O . TRP A 1 99 ? -4.095 -6.373 -9.063 1.00 97.62 99 TRP A O 1
ATOM 835 N N . ALA A 1 100 ? -3.145 -5.819 -7.105 1.00 98.06 100 ALA A N 1
ATOM 836 C CA . ALA A 1 100 ? -3.157 -7.171 -6.551 1.00 98.06 100 ALA A CA 1
ATOM 837 C C . ALA A 1 100 ? -4.584 -7.746 -6.503 1.00 98.06 100 ALA A C 1
ATOM 839 O O . ALA A 1 100 ? -4.807 -8.868 -6.962 1.00 98.06 100 ALA A O 1
ATOM 840 N N . ARG A 1 101 ? -5.561 -6.949 -6.045 1.00 97.75 101 ARG A N 1
ATOM 841 C CA . ARG A 1 101 ? -6.984 -7.332 -6.027 1.00 97.75 101 ARG A CA 1
ATOM 842 C C . ARG A 1 101 ? -7.509 -7.651 -7.424 1.00 97.75 101 ARG A C 1
ATOM 844 O O . ARG A 1 101 ? -8.108 -8.700 -7.626 1.00 97.75 101 ARG A O 1
ATOM 851 N N . GLN A 1 102 ? -7.215 -6.792 -8.400 1.00 97.06 102 GLN A N 1
ATOM 852 C CA . GLN A 1 102 ? -7.671 -6.983 -9.783 1.00 97.06 102 GLN A CA 1
ATOM 853 C C . GLN A 1 102 ? -7.039 -8.206 -10.475 1.00 97.06 102 GLN A C 1
ATOM 855 O O . GLN A 1 102 ? -7.575 -8.701 -11.459 1.00 97.06 102 GLN A O 1
ATOM 860 N N . ASN A 1 103 ? -5.906 -8.714 -9.975 1.00 97.31 103 ASN A N 1
ATOM 861 C CA . ASN A 1 103 ? -5.138 -9.794 -10.610 1.00 97.31 103 ASN A CA 1
ATOM 862 C C . ASN A 1 103 ? -5.167 -11.115 -9.813 1.00 97.31 103 ASN A C 1
ATOM 864 O O . ASN A 1 103 ? -4.274 -11.965 -9.954 1.00 97.31 103 ASN A O 1
ATOM 868 N N . GLY A 1 104 ? -6.192 -11.296 -8.971 1.00 97.38 104 GLY A N 1
ATOM 869 C CA . GLY A 1 104 ? -6.475 -12.549 -8.264 1.00 97.38 104 GLY A CA 1
ATOM 870 C C . GLY A 1 104 ? -5.454 -12.912 -7.184 1.00 97.38 104 GLY A C 1
ATOM 871 O O . GLY A 1 104 ? -5.300 -14.087 -6.846 1.00 97.38 104 GLY A O 1
ATOM 872 N N . TYR A 1 105 ? -4.702 -11.932 -6.678 1.00 98.44 105 TYR A N 1
ATOM 873 C CA . TYR A 1 105 ? -3.897 -12.136 -5.480 1.00 98.44 105 TYR A CA 1
ATOM 874 C C . TYR A 1 105 ? -4.809 -12.206 -4.254 1.00 98.44 105 TYR A C 1
ATOM 876 O O . TYR A 1 105 ? -5.919 -11.690 -4.251 1.00 98.44 105 TYR A O 1
ATOM 884 N N . THR A 1 106 ? -4.318 -12.861 -3.211 1.00 98.38 106 THR A N 1
ATOM 885 C CA . THR A 1 106 ? -5.003 -13.000 -1.915 1.00 98.38 106 THR A CA 1
ATOM 886 C C . THR A 1 106 ? -4.266 -12.256 -0.808 1.00 98.38 106 THR A C 1
ATOM 888 O O . THR A 1 106 ? -4.879 -11.828 0.161 1.00 98.38 106 THR A O 1
ATOM 891 N N . HIS A 1 107 ? -2.949 -12.092 -0.962 1.00 98.69 107 HIS A N 1
ATOM 892 C CA . HIS A 1 107 ? -2.074 -11.473 0.025 1.00 98.69 107 HIS A CA 1
ATOM 893 C C . HIS A 1 107 ? -1.021 -10.596 -0.657 1.00 98.69 107 HIS A C 1
ATOM 895 O O . HIS A 1 107 ? -0.735 -10.760 -1.849 1.00 98.69 107 HIS A O 1
ATOM 901 N N . ILE A 1 108 ? -0.417 -9.695 0.109 1.00 98.75 108 ILE A N 1
ATOM 902 C CA . ILE A 1 108 ? 0.648 -8.794 -0.338 1.00 98.75 108 ILE A CA 1
ATOM 903 C C . ILE A 1 108 ? 1.663 -8.565 0.781 1.00 98.75 108 ILE A C 1
ATOM 905 O O . ILE A 1 108 ? 1.296 -8.484 1.952 1.00 98.75 108 ILE A O 1
ATOM 909 N N . GLU A 1 109 ? 2.937 -8.442 0.420 1.00 98.44 109 GLU A N 1
ATOM 910 C CA . GLU A 1 109 ? 3.982 -8.108 1.382 1.00 98.44 109 GLU A CA 1
ATOM 911 C C . GLU A 1 109 ? 3.990 -6.632 1.777 1.00 98.44 109 GLU A C 1
ATOM 913 O O . GLU A 1 109 ? 3.900 -5.725 0.937 1.00 98.44 109 GLU A O 1
ATOM 918 N N . GLY A 1 110 ? 4.193 -6.389 3.068 1.00 98.06 110 GLY A N 1
ATOM 919 C CA . GLY A 1 110 ? 4.335 -5.052 3.613 1.00 98.06 110 GLY A CA 1
ATOM 920 C C . GLY A 1 110 ? 5.029 -5.010 4.964 1.00 98.06 110 GLY A C 1
ATOM 921 O O . GLY A 1 110 ? 5.453 -6.025 5.511 1.00 98.06 110 GLY A O 1
ATOM 922 N N . TYR A 1 111 ? 5.081 -3.800 5.506 1.00 97.94 111 TYR A N 1
ATOM 923 C CA . TYR A 1 111 ? 5.532 -3.507 6.858 1.00 97.94 111 TYR A CA 1
ATOM 924 C C . TYR A 1 111 ? 4.360 -3.018 7.707 1.00 97.94 111 TYR A C 1
ATOM 926 O O . TYR A 1 111 ? 3.644 -2.102 7.282 1.00 97.94 111 TYR A O 1
ATOM 934 N N . MET A 1 112 ? 4.213 -3.571 8.912 1.00 96.88 112 MET A N 1
ATOM 935 C CA . MET A 1 112 ? 3.414 -2.946 9.965 1.00 96.88 112 MET A CA 1
ATOM 936 C C . MET A 1 112 ? 4.194 -1.761 10.541 1.00 96.88 112 MET A C 1
ATOM 938 O O . MET A 1 112 ? 5.349 -1.909 10.944 1.00 96.88 112 MET A O 1
ATOM 942 N N . ILE A 1 113 ? 3.578 -0.583 10.559 1.00 95.31 113 ILE A N 1
ATOM 943 C CA . ILE A 1 113 ? 4.149 0.634 11.135 1.00 95.31 113 ILE A CA 1
ATOM 944 C C . ILE A 1 113 ? 3.253 1.145 12.258 1.00 95.31 113 ILE A C 1
ATOM 946 O O . ILE A 1 113 ? 2.033 1.171 12.114 1.00 95.31 113 ILE A O 1
ATOM 950 N N . ASN A 1 114 ? 3.872 1.591 13.348 1.00 92.75 114 ASN A N 1
ATOM 951 C CA . ASN A 1 114 ? 3.149 2.052 14.536 1.00 92.75 114 ASN A CA 1
ATOM 952 C C . ASN A 1 114 ? 3.319 3.563 14.744 1.00 92.75 114 ASN A C 1
ATOM 954 O O . ASN A 1 114 ? 2.391 4.236 15.191 1.00 92.75 114 ASN A O 1
ATOM 958 N N . GLU A 1 115 ? 4.463 4.120 14.330 1.00 93.00 115 GLU A N 1
ATOM 959 C CA . GLU A 1 115 ? 4.796 5.529 14.537 1.00 93.00 115 GLU A CA 1
ATOM 960 C C . GLU A 1 115 ? 4.647 6.377 13.263 1.00 93.00 115 GLU A C 1
ATOM 962 O O . GLU A 1 115 ? 4.771 5.915 12.119 1.00 93.00 115 GLU A O 1
ATOM 967 N N . ARG A 1 116 ? 4.415 7.681 13.445 1.00 91.50 116 ARG A N 1
ATOM 968 C CA . ARG A 1 116 ? 4.279 8.638 12.334 1.00 91.50 116 ARG A CA 1
ATOM 969 C C . ARG A 1 116 ? 5.583 8.779 11.540 1.00 91.50 116 ARG A C 1
ATOM 971 O O . ARG A 1 116 ? 5.553 9.009 10.326 1.00 91.50 116 ARG A O 1
ATOM 978 N N . GLU A 1 117 ? 6.715 8.642 12.211 1.00 92.69 117 GLU A N 1
ATOM 979 C CA 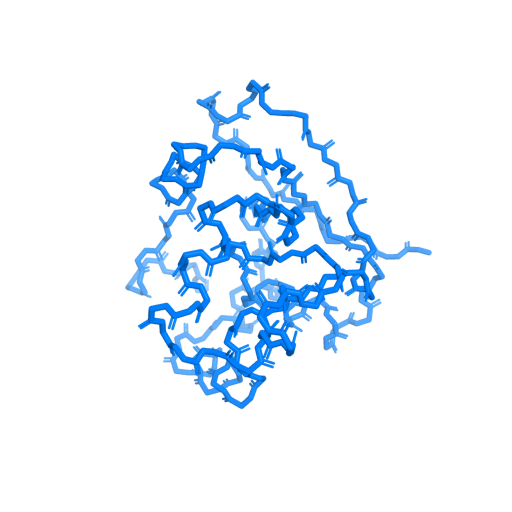. GLU A 1 117 ? 8.068 8.710 11.669 1.00 92.69 117 GLU A CA 1
ATOM 980 C C . GLU A 1 117 ? 8.333 7.528 10.728 1.00 92.69 117 GLU A C 1
ATOM 982 O O . GLU A 1 117 ? 8.895 7.708 9.645 1.00 92.69 117 GLU A O 1
ATOM 987 N N . ASP A 1 118 ? 7.827 6.341 11.068 1.00 92.06 118 ASP A N 1
ATOM 988 C CA . ASP A 1 118 ? 7.935 5.139 10.237 1.00 92.06 118 ASP A CA 1
ATOM 989 C C . ASP A 1 118 ? 7.193 5.313 8.909 1.00 92.06 118 ASP A C 1
ATOM 991 O O . ASP A 1 118 ? 7.676 4.939 7.835 1.00 92.06 118 ASP A O 1
ATOM 995 N N . LYS A 1 119 ? 6.030 5.972 8.935 1.00 91.62 119 LYS A N 1
ATOM 996 C CA . LYS A 1 119 ? 5.321 6.353 7.707 1.00 91.62 119 LYS A CA 1
ATOM 997 C C . LYS A 1 119 ? 6.160 7.289 6.838 1.00 91.62 119 LYS A C 1
ATOM 999 O O . LYS A 1 119 ? 6.146 7.160 5.611 1.00 91.62 119 LYS A O 1
ATOM 1004 N N . ALA A 1 120 ? 6.828 8.273 7.439 1.00 91.69 120 ALA A N 1
ATOM 1005 C CA . ALA A 1 120 ? 7.664 9.209 6.694 1.00 91.69 120 ALA A CA 1
ATOM 1006 C C . ALA A 1 120 ? 8.858 8.483 6.055 1.00 91.69 120 ALA A C 1
ATOM 1008 O O . ALA A 1 120 ? 9.106 8.655 4.862 1.00 91.69 120 ALA A O 1
ATOM 1009 N N . MET A 1 121 ? 9.518 7.610 6.815 1.00 93.00 121 MET A N 1
ATOM 1010 C CA . MET A 1 121 ? 10.652 6.810 6.360 1.00 93.00 121 MET A CA 1
ATOM 1011 C C . MET A 1 121 ? 10.266 5.824 5.255 1.00 93.00 121 MET A C 1
ATOM 1013 O O . MET A 1 121 ? 10.878 5.830 4.187 1.00 93.00 121 MET A O 1
ATOM 1017 N N . THR A 1 122 ? 9.212 5.025 5.455 1.00 93.50 122 THR A N 1
ATOM 1018 C CA . THR A 1 122 ? 8.733 4.087 4.426 1.00 93.50 122 THR A CA 1
ATOM 1019 C C . THR A 1 122 ? 8.386 4.824 3.138 1.00 93.50 122 THR A C 1
ATOM 1021 O O . THR A 1 122 ? 8.771 4.384 2.056 1.00 93.50 122 THR A O 1
ATOM 1024 N N . ARG A 1 123 ? 7.740 5.995 3.218 1.00 91.75 123 ARG A N 1
ATOM 1025 C CA . ARG A 1 123 ? 7.466 6.822 2.035 1.00 91.75 123 ARG A CA 1
ATOM 1026 C C . ARG A 1 123 ? 8.745 7.328 1.368 1.00 91.75 123 ARG A C 1
ATOM 1028 O O . ARG A 1 123 ? 8.822 7.263 0.146 1.00 91.75 123 ARG A O 1
ATOM 1035 N N . ALA A 1 124 ? 9.710 7.839 2.128 1.00 92.75 124 ALA A N 1
ATOM 1036 C CA . ALA A 1 124 ? 10.943 8.407 1.582 1.00 92.75 124 ALA A CA 1
ATOM 1037 C C . ALA A 1 124 ? 11.775 7.369 0.810 1.00 92.75 124 ALA A C 1
ATOM 1039 O O . ALA A 1 124 ? 12.327 7.692 -0.237 1.00 92.75 124 ALA A O 1
ATOM 1040 N N . HIS A 1 125 ? 11.800 6.119 1.279 1.00 93.62 125 HIS A N 1
ATOM 1041 C CA . HIS A 1 125 ? 12.640 5.061 0.704 1.00 93.62 125 HIS A CA 1
ATOM 1042 C C . HIS A 1 125 ? 11.924 4.124 -0.275 1.00 93.62 125 HIS A C 1
ATOM 1044 O O . HIS A 1 125 ? 12.567 3.271 -0.875 1.00 93.62 125 HIS A O 1
ATOM 1050 N N . THR A 1 126 ? 10.610 4.275 -0.465 1.00 93.06 126 THR A N 1
ATOM 1051 C CA . THR A 1 126 ? 9.838 3.465 -1.432 1.00 93.06 126 THR A CA 1
ATOM 1052 C C . THR A 1 126 ? 9.133 4.303 -2.498 1.00 93.06 126 THR A C 1
ATOM 1054 O O . THR A 1 126 ? 8.410 3.767 -3.345 1.00 93.06 126 THR A O 1
ATOM 1057 N N . HIS A 1 127 ? 9.306 5.628 -2.472 1.00 91.81 127 HIS A N 1
ATOM 1058 C CA . HIS A 1 127 ? 8.731 6.508 -3.478 1.00 91.81 127 HIS A CA 1
ATOM 1059 C C . HIS A 1 127 ? 9.486 6.395 -4.804 1.00 91.81 127 HIS A C 1
ATOM 1061 O O . HIS A 1 127 ? 10.693 6.598 -4.875 1.00 91.81 127 HIS A O 1
ATOM 1067 N N . ILE A 1 128 ? 8.731 6.136 -5.867 1.00 90.81 128 ILE A N 1
ATOM 1068 C CA . ILE A 1 128 ? 9.194 6.212 -7.248 1.00 90.81 128 ILE A CA 1
ATOM 1069 C C . ILE A 1 128 ? 8.431 7.370 -7.886 1.00 90.81 128 ILE A C 1
ATOM 1071 O O . ILE A 1 128 ? 7.194 7.396 -7.836 1.00 90.81 128 ILE A O 1
ATOM 1075 N N . SER A 1 129 ? 9.158 8.341 -8.434 1.00 90.38 129 SER A N 1
ATOM 1076 C CA . SER A 1 129 ? 8.557 9.458 -9.157 1.00 90.38 129 SER A CA 1
ATOM 1077 C C . SER A 1 129 ? 7.892 8.954 -10.443 1.00 90.38 129 SER A C 1
ATOM 1079 O O . SER A 1 129 ? 8.298 7.936 -11.003 1.00 90.38 129 SER A O 1
ATOM 1081 N N . HIS A 1 130 ? 6.829 9.621 -10.902 1.00 89.62 130 HIS A N 1
ATOM 1082 C CA . HIS A 1 130 ? 6.016 9.103 -12.010 1.00 89.62 130 HIS A CA 1
ATOM 1083 C C . HIS A 1 130 ? 6.798 8.953 -13.327 1.00 89.62 130 HIS A C 1
ATOM 1085 O O . HIS A 1 130 ? 6.530 8.045 -14.105 1.00 89.62 130 HIS A O 1
ATOM 1091 N N . ASP A 1 131 ? 7.790 9.811 -13.551 1.00 89.69 131 ASP A N 1
ATOM 1092 C CA . ASP A 1 131 ? 8.722 9.775 -14.682 1.00 89.69 131 ASP A CA 1
ATOM 1093 C C . ASP A 1 131 ? 9.691 8.581 -14.641 1.00 89.69 131 ASP A C 1
ATOM 1095 O O . ASP A 1 131 ? 10.241 8.204 -15.672 1.00 89.69 131 ASP A O 1
ATOM 1099 N N . ARG A 1 132 ? 9.876 7.962 -13.467 1.00 90.06 132 ARG A N 1
ATOM 1100 C CA . ARG A 1 132 ? 10.809 6.844 -13.236 1.00 90.06 132 ARG A CA 1
ATOM 1101 C C . ARG A 1 132 ? 10.112 5.514 -12.978 1.00 90.06 132 ARG A C 1
ATOM 1103 O O . ARG A 1 132 ? 10.761 4.559 -12.552 1.00 90.06 132 ARG A O 1
ATOM 1110 N N . ILE A 1 133 ? 8.799 5.442 -13.188 1.00 88.06 133 ILE A N 1
ATOM 1111 C CA . ILE A 1 133 ? 8.081 4.169 -13.121 1.00 88.06 133 ILE A CA 1
ATOM 1112 C C . ILE A 1 133 ? 8.682 3.237 -14.185 1.00 88.06 133 ILE A C 1
ATOM 1114 O O . ILE A 1 133 ? 8.758 3.635 -15.350 1.00 88.06 133 ILE A O 1
ATOM 1118 N N . PRO A 1 134 ? 9.122 2.020 -13.811 1.00 85.12 134 PRO A N 1
ATOM 1119 C CA . PRO A 1 134 ? 9.650 1.059 -14.773 1.00 85.12 134 PRO A CA 1
ATOM 1120 C C . PRO A 1 134 ? 8.614 0.753 -15.859 1.00 85.12 134 PRO A C 1
ATOM 1122 O O . PRO A 1 134 ? 7.484 0.390 -15.529 1.00 85.12 134 PRO A O 1
ATOM 1125 N N . LYS A 1 135 ? 8.998 0.904 -17.129 1.00 82.06 135 LYS A N 1
ATOM 1126 C CA . LYS A 1 135 ? 8.152 0.638 -18.305 1.00 82.06 135 LYS A CA 1
ATOM 1127 C C . LYS A 1 135 ? 8.439 -0.732 -18.917 1.00 82.06 135 LYS A C 1
ATOM 1129 O O . LYS A 1 135 ? 9.579 -1.245 -18.805 1.00 82.06 135 LYS A O 1
#

Sequence (135 aa):
MKILIANEYPDLLKKYKVEQFALDDLICIPPDEWLEKRMKEFGYEDSFKKHGMKYPISVSTGEHDWVLERFKRKNLPHVVDGKVKPGLYVHSGNKRVYWARQNGYTHIEGYMINEREDKAMTRAHTHISHDRIPK

Radius of gyration: 14.47 Å; chains: 1; bounding box: 37×36×35 Å

Secondary structure (DSSP, 8-state):
--EE-BS---GGGTTSPEEEEETTTEEESS-HHHHHHHHHHTTHHHHHHHH-BSS-EEEEETTSHHHHHHHHHTT-TTEETTEEPSSEEEEE-HHHHHHHHHTT--EEEEEE--SHHHHHHHHHHH---GGGS--